Protein AF-A0A3G2USE6-F1 (afdb_monomer_lite)

Secondary structure (DSSP, 8-state):
------------------EEPPPHHHHHHHHHT-S---HHHHHHHHS--HHHHHHHHTT--EEHHHHHHHHHHHHHHHHHHHHHTT-

Sequence (87 aa):
MKPVSPAVEPGRTGKSQKLVLVQPETVARMRLYLDGRTDEKLNARFGISYNSWRKIAAGQAVRASLANRLMARLSCLDALIERADHD

Foldseek 3Di:
DDDDDPPPDPPPPPDPFDWDFDDVVLLVLVVVCDPDLQQVSCCVQQVDGSVQNVCNNVRHTDGPVSVVSRVVSSVVVVVVVVVVVVD

Radius of gyration: 19.11 Å; chains: 1; bounding box: 30×36×72 Å

Structure (mmCIF, N/CA/C/O backbone):
data_AF-A0A3G2USE6-F1
#
_entry.id   AF-A0A3G2USE6-F1
#
loop_
_atom_site.group_PDB
_atom_site.id
_atom_site.type_symbol
_atom_site.label_atom_id
_atom_site.label_alt_id
_atom_site.label_comp_id
_atom_site.label_asym_id
_atom_site.label_entity_id
_atom_site.label_seq_id
_atom_site.pdbx_PDB_ins_code
_atom_site.Cartn_x
_atom_site.Cartn_y
_atom_site.Cartn_z
_atom_site.occupancy
_atom_site.B_iso_or_equiv
_atom_site.auth_seq_id
_atom_site.auth_comp_id
_atom_site.auth_asym_id
_atom_site.auth_atom_id
_atom_site.pdbx_PDB_model_num
ATOM 1 N N . MET A 1 1 ? 16.956 21.226 50.388 1.00 53.28 1 MET A N 1
ATOM 2 C CA . MET A 1 1 ? 15.922 20.542 49.580 1.00 53.28 1 MET A CA 1
ATOM 3 C C . MET A 1 1 ? 15.118 21.579 48.806 1.00 53.28 1 MET A C 1
ATOM 5 O O . MET A 1 1 ? 14.533 22.453 49.426 1.00 53.28 1 MET A O 1
ATOM 9 N N . LYS A 1 2 ? 15.120 21.506 47.471 1.00 48.88 2 LYS A N 1
ATOM 10 C CA . LYS A 1 2 ? 14.163 22.181 46.577 1.00 48.88 2 LYS A CA 1
ATOM 11 C C . LYS A 1 2 ? 13.650 21.108 45.607 1.00 48.88 2 LYS A C 1
ATOM 13 O O . LYS A 1 2 ? 14.497 20.402 45.059 1.00 48.88 2 LYS A O 1
ATOM 18 N N . PRO A 1 3 ? 12.335 20.922 45.416 1.00 59.69 3 PRO A N 1
ATOM 19 C CA . PRO A 1 3 ? 11.844 19.924 44.477 1.00 59.69 3 PRO A CA 1
ATOM 20 C C . PRO A 1 3 ? 11.966 20.467 43.049 1.00 59.69 3 PRO A C 1
ATOM 22 O O . PRO A 1 3 ? 11.340 21.468 42.707 1.00 59.69 3 PRO A O 1
ATOM 25 N N . VAL A 1 4 ? 12.773 19.812 42.211 1.00 62.31 4 VAL A N 1
ATOM 26 C CA . VAL A 1 4 ? 12.718 20.016 40.759 1.00 62.31 4 VAL A CA 1
ATOM 27 C C . VAL A 1 4 ? 11.597 19.116 40.245 1.00 62.31 4 VAL A C 1
ATOM 29 O O . VAL A 1 4 ? 11.696 17.893 40.278 1.00 62.31 4 VAL A O 1
ATOM 32 N N . SER A 1 5 ? 10.478 19.718 39.862 1.00 62.56 5 SER A N 1
ATOM 33 C CA . SER A 1 5 ? 9.433 19.018 39.116 1.00 62.56 5 SER A CA 1
ATOM 34 C C . SER A 1 5 ? 9.767 19.162 37.633 1.00 62.56 5 SER A C 1
ATOM 36 O O . SER A 1 5 ? 9.828 20.300 37.165 1.00 62.56 5 SER A O 1
ATOM 38 N N . PRO A 1 6 ? 9.989 18.084 36.864 1.00 58.00 6 PRO A N 1
ATOM 39 C CA . PRO A 1 6 ? 9.979 18.201 35.421 1.00 58.00 6 PRO A CA 1
ATOM 40 C C . PRO A 1 6 ? 8.516 18.209 34.973 1.00 58.00 6 PRO A C 1
ATOM 42 O O . PRO A 1 6 ? 7.821 17.193 35.024 1.00 58.00 6 PRO A O 1
ATOM 45 N N . ALA A 1 7 ? 8.040 19.375 34.546 1.00 52.03 7 ALA A N 1
ATOM 46 C CA . ALA A 1 7 ? 6.843 19.473 33.729 1.00 52.03 7 ALA A CA 1
ATOM 47 C C . ALA A 1 7 ? 7.137 18.786 32.385 1.00 52.03 7 ALA A C 1
ATOM 49 O O . ALA A 1 7 ? 7.724 19.375 31.482 1.00 52.03 7 ALA A O 1
ATOM 50 N N . VAL A 1 8 ? 6.777 17.509 32.270 1.00 62.25 8 VAL A N 1
ATOM 51 C CA . VAL A 1 8 ? 6.620 16.857 30.969 1.00 62.25 8 VAL A CA 1
ATOM 52 C C . VAL A 1 8 ? 5.331 17.405 30.370 1.00 62.25 8 VAL A C 1
ATOM 54 O O . VAL A 1 8 ? 4.239 17.078 30.829 1.00 62.25 8 VAL A O 1
ATOM 57 N N . GLU A 1 9 ? 5.461 18.269 29.369 1.00 59.72 9 GLU A N 1
ATOM 58 C CA . GLU A 1 9 ? 4.336 18.739 28.568 1.00 59.72 9 GLU A CA 1
ATOM 59 C C . GLU A 1 9 ? 3.630 17.552 27.891 1.00 59.72 9 GLU A C 1
ATOM 61 O O . GLU A 1 9 ? 4.255 16.831 27.106 1.00 59.72 9 GLU A O 1
ATOM 66 N N . PRO A 1 10 ? 2.316 17.342 28.083 1.00 55.28 10 PRO A N 1
ATOM 67 C CA . PRO A 1 10 ? 1.570 16.413 27.254 1.00 55.28 10 PRO A CA 1
ATOM 68 C C . PRO A 1 10 ? 1.123 17.130 25.974 1.00 55.28 10 PRO A C 1
ATOM 70 O O . PRO A 1 10 ? -0.062 17.269 25.690 1.00 55.28 10 PRO A O 1
ATOM 73 N N . GLY A 1 11 ? 2.080 17.559 25.153 1.00 49.97 11 GLY A N 1
ATOM 74 C CA . GLY A 1 11 ? 1.832 18.074 23.807 1.00 49.97 11 GLY A CA 1
ATOM 75 C C . GLY A 1 11 ? 1.524 16.962 22.801 1.00 49.97 11 GLY A C 1
ATOM 76 O O . GLY A 1 11 ? 2.093 16.934 21.713 1.00 49.97 11 GLY A O 1
ATOM 77 N N . ARG A 1 12 ? 0.656 15.996 23.135 1.00 55.25 12 ARG A N 1
ATOM 78 C CA . ARG A 1 12 ? 0.208 14.984 22.167 1.00 55.25 12 ARG A CA 1
ATOM 79 C C . ARG A 1 12 ? -1.025 15.523 21.451 1.00 55.25 12 ARG A C 1
ATOM 81 O O . ARG A 1 12 ? -2.156 15.223 21.820 1.00 55.25 12 ARG A O 1
ATOM 88 N N . THR A 1 13 ? -0.807 16.319 20.407 1.00 56.62 13 THR A N 1
ATOM 89 C CA . THR A 1 13 ? -1.854 16.683 19.443 1.00 56.62 13 THR A CA 1
ATOM 90 C C . THR A 1 13 ? -2.337 15.416 18.735 1.00 56.62 13 THR A C 1
ATOM 92 O O . THR A 1 13 ? -1.827 14.993 17.697 1.00 56.62 13 THR A O 1
ATOM 95 N N . GLY A 1 14 ? -3.329 14.753 19.327 1.00 50.06 14 GLY A N 1
ATOM 96 C CA . GLY A 1 14 ? -4.059 13.669 18.693 1.00 50.06 14 GLY A CA 1
ATOM 97 C C . GLY A 1 14 ? -4.845 14.232 17.519 1.00 50.06 14 GLY A C 1
ATOM 98 O O . GLY A 1 14 ? -5.988 14.638 17.686 1.00 50.06 14 GLY A O 1
ATOM 99 N N . LYS A 1 15 ? -4.242 14.282 16.325 1.00 61.41 15 LYS A N 1
ATOM 100 C CA . LYS A 1 15 ? -4.985 14.574 15.094 1.00 61.41 15 LYS A CA 1
ATOM 101 C C . LYS A 1 15 ? -6.141 13.577 15.014 1.00 61.41 15 LYS A C 1
ATOM 103 O O . LYS A 1 15 ? -5.888 12.375 14.935 1.00 61.41 15 LYS A O 1
ATOM 108 N N . SER A 1 16 ? -7.382 14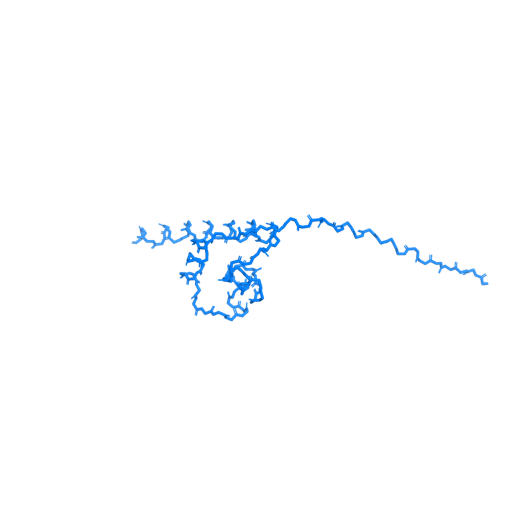.061 15.040 1.00 60.28 16 SER A N 1
ATOM 109 C CA . SER A 1 16 ? -8.590 13.265 14.816 1.00 60.28 16 SER A CA 1
ATOM 110 C C . SER A 1 16 ? -8.457 12.558 13.471 1.00 60.28 16 SER A C 1
ATOM 112 O O . SER A 1 16 ? -8.601 13.164 12.410 1.00 60.28 16 SER A O 1
ATOM 114 N N . GLN A 1 17 ? -8.067 11.283 13.489 1.00 67.38 17 GLN A N 1
ATOM 115 C CA . GLN A 1 17 ? -7.798 10.562 12.252 1.00 67.38 17 GLN A CA 1
ATOM 116 C C . GLN A 1 17 ? -9.130 10.164 11.630 1.00 67.38 17 GLN A C 1
ATOM 118 O O . GLN A 1 17 ? -9.746 9.190 12.056 1.00 67.38 17 GLN A O 1
ATOM 123 N N . LYS A 1 18 ? -9.556 10.924 10.615 1.00 84.81 18 LYS A N 1
ATOM 124 C CA . LYS A 1 18 ? -10.702 10.584 9.768 1.00 84.81 18 LYS A CA 1
ATOM 125 C C . LYS A 1 18 ? -10.547 9.147 9.270 1.00 84.81 18 LYS A C 1
ATOM 127 O O . LYS A 1 18 ? -9.473 8.781 8.792 1.00 84.81 18 LYS A O 1
ATOM 132 N N . LEU A 1 19 ? -11.588 8.335 9.414 1.00 89.31 19 LEU A N 1
ATOM 133 C CA . LEU A 1 19 ? -11.631 6.984 8.863 1.00 89.31 19 LEU A CA 1
ATOM 134 C C . LEU A 1 19 ? -12.211 7.041 7.448 1.00 89.31 19 LEU A C 1
ATOM 136 O O . LEU A 1 19 ? -13.146 7.795 7.188 1.00 89.31 19 LEU A O 1
ATOM 140 N N . VAL A 1 20 ? -11.627 6.277 6.531 1.00 90.56 20 VAL A N 1
ATOM 141 C CA . VAL A 1 20 ? -12.004 6.226 5.118 1.00 90.56 20 VAL A CA 1
ATOM 142 C C . VAL A 1 20 ? -12.100 4.768 4.696 1.00 90.56 20 VAL A C 1
ATOM 144 O O . VAL A 1 20 ? -11.262 3.945 5.075 1.00 90.56 20 VAL A O 1
ATOM 147 N N . LEU A 1 21 ? -13.138 4.456 3.926 1.00 90.31 21 LEU A N 1
ATOM 148 C CA . LEU A 1 21 ? -13.303 3.159 3.286 1.00 90.31 21 LEU A CA 1
ATOM 149 C C . LEU A 1 21 ? -12.416 3.100 2.044 1.00 90.31 21 LEU A C 1
ATOM 151 O O . LEU A 1 21 ? -12.443 4.002 1.208 1.00 90.31 21 LEU A O 1
ATOM 155 N N . VAL A 1 22 ? -11.620 2.042 1.941 1.00 88.81 22 VAL A N 1
ATOM 156 C CA . VAL A 1 22 ? -10.834 1.765 0.738 1.00 88.81 22 VAL A CA 1
ATOM 157 C C . VAL A 1 22 ? -11.722 0.997 -0.233 1.00 88.81 22 VAL A C 1
ATOM 159 O O . VAL A 1 22 ? -12.366 0.025 0.159 1.00 88.81 22 VAL A O 1
ATOM 162 N N . GLN A 1 23 ? -11.765 1.445 -1.486 1.00 88.56 23 GLN A N 1
ATOM 163 C CA . GLN A 1 23 ? -12.574 0.816 -2.527 1.00 88.56 23 GLN A CA 1
ATOM 164 C C . GLN A 1 23 ? -12.126 -0.640 -2.755 1.00 88.56 23 GLN A C 1
ATOM 166 O O . GLN A 1 23 ? -10.921 -0.920 -2.743 1.00 88.56 23 GLN A O 1
ATOM 171 N N . PRO A 1 24 ? -13.058 -1.574 -3.018 1.00 85.81 24 PRO A N 1
ATOM 172 C CA . PRO A 1 24 ? -12.722 -2.980 -3.257 1.00 85.81 24 PRO A CA 1
ATOM 173 C C . PRO A 1 24 ? -11.798 -3.166 -4.470 1.00 85.81 24 PRO A C 1
ATOM 175 O O . PRO A 1 24 ? -10.958 -4.063 -4.476 1.00 85.81 24 PRO A O 1
ATOM 178 N N . GLU A 1 25 ? -11.877 -2.278 -5.460 1.00 88.06 25 GLU A N 1
ATOM 179 C CA . GLU A 1 25 ? -10.984 -2.281 -6.620 1.00 88.06 25 GLU A CA 1
ATOM 180 C C . GLU A 1 25 ? -9.521 -1.994 -6.242 1.00 88.06 25 GLU A C 1
ATOM 182 O O . GLU A 1 25 ? -8.599 -2.617 -6.767 1.00 88.06 25 GLU A O 1
ATOM 187 N N . THR A 1 26 ? -9.278 -1.108 -5.270 1.00 86.69 26 THR A N 1
ATOM 188 C CA . THR A 1 26 ? -7.931 -0.883 -4.725 1.00 86.69 26 THR A CA 1
ATOM 189 C C . THR A 1 26 ? -7.397 -2.156 -4.073 1.00 86.69 26 THR A C 1
ATOM 191 O O . THR A 1 26 ? -6.227 -2.491 -4.237 1.00 86.69 26 THR A O 1
ATOM 194 N N . VAL A 1 27 ? -8.253 -2.910 -3.376 1.00 87.75 27 VAL A N 1
ATOM 195 C CA . VAL A 1 27 ? -7.873 -4.202 -2.784 1.00 87.75 27 VAL A CA 1
ATOM 196 C C . VAL A 1 27 ? -7.531 -5.222 -3.863 1.00 87.75 27 VAL A C 1
ATOM 198 O O . VAL A 1 27 ? -6.546 -5.944 -3.715 1.00 87.75 27 VAL A O 1
ATOM 201 N N . ALA A 1 28 ? -8.308 -5.277 -4.947 1.00 88.12 28 ALA A N 1
ATOM 202 C CA . ALA A 1 28 ? -8.018 -6.146 -6.083 1.00 88.12 28 ALA A CA 1
ATOM 203 C C . ALA A 1 28 ? -6.645 -5.821 -6.688 1.00 88.12 28 ALA A C 1
ATOM 205 O O . ALA A 1 28 ? -5.818 -6.722 -6.814 1.00 88.12 28 ALA A O 1
ATOM 206 N N . ARG A 1 29 ? -6.348 -4.536 -6.924 1.00 86.62 29 ARG A N 1
ATOM 207 C CA . ARG A 1 29 ? -5.022 -4.085 -7.380 1.00 86.62 29 ARG A CA 1
ATOM 208 C C . ARG A 1 29 ? -3.908 -4.476 -6.416 1.00 86.62 29 ARG A C 1
ATOM 210 O O . ARG A 1 29 ? -2.923 -5.071 -6.829 1.00 86.62 29 ARG A O 1
ATOM 217 N N . MET A 1 30 ? -4.080 -4.250 -5.112 1.00 86.62 30 MET A N 1
ATOM 218 C CA . MET A 1 30 ? -3.094 -4.680 -4.111 1.00 86.62 30 MET A CA 1
ATOM 219 C C . MET A 1 30 ? -2.809 -6.183 -4.162 1.00 86.62 30 MET A C 1
ATOM 221 O O . MET A 1 30 ? -1.669 -6.585 -3.951 1.00 86.62 30 MET A O 1
ATOM 225 N N . ARG A 1 31 ? -3.821 -7.019 -4.432 1.00 86.38 31 ARG A N 1
ATOM 226 C CA . ARG A 1 31 ? -3.635 -8.473 -4.543 1.00 86.38 31 ARG A CA 1
ATOM 227 C C . ARG A 1 31 ? -2.752 -8.860 -5.725 1.00 86.38 31 ARG A C 1
ATOM 229 O O . ARG A 1 31 ? -2.015 -9.824 -5.576 1.00 86.38 31 ARG A O 1
ATOM 236 N N . LEU A 1 32 ? -2.778 -8.108 -6.827 1.00 84.88 32 LEU A N 1
ATOM 237 C CA . LEU A 1 32 ? -1.893 -8.342 -7.977 1.00 84.88 32 LEU A CA 1
ATOM 238 C C . LEU A 1 32 ? -0.417 -8.148 -7.607 1.00 84.88 32 LEU A C 1
ATOM 240 O O . LEU A 1 32 ? 0.448 -8.868 -8.086 1.00 84.88 32 LEU A O 1
ATOM 244 N N . TYR A 1 33 ? -0.135 -7.218 -6.694 1.00 81.94 33 TYR A N 1
ATOM 245 C CA . TYR A 1 33 ? 1.218 -6.939 -6.207 1.00 81.94 33 TYR A CA 1
ATOM 246 C C . TYR A 1 33 ? 1.662 -7.827 -5.036 1.00 81.94 33 TYR A C 1
ATOM 248 O O . TYR A 1 33 ? 2.802 -7.701 -4.574 1.00 81.94 33 TYR A O 1
ATOM 256 N N . LEU A 1 34 ? 0.772 -8.670 -4.502 1.00 81.25 34 LEU A N 1
ATOM 257 C CA . LEU A 1 34 ? 1.049 -9.505 -3.340 1.00 81.25 34 LEU A CA 1
ATOM 258 C C . LEU A 1 34 ? 1.520 -10.892 -3.751 1.00 81.25 34 LEU 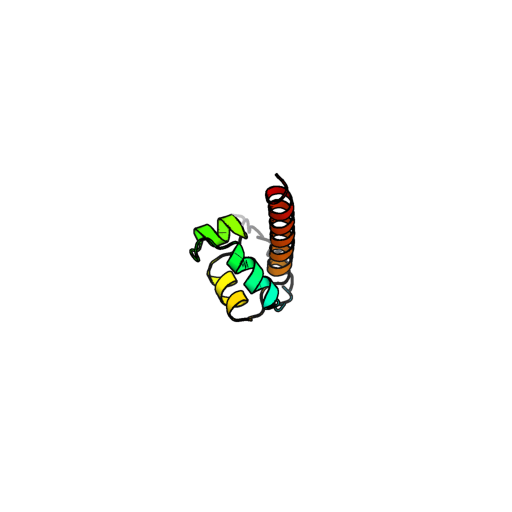A C 1
ATOM 260 O O . LEU A 1 34 ? 0.724 -11.788 -3.995 1.00 81.25 34 LEU A O 1
ATOM 264 N N . ASP A 1 35 ? 2.825 -11.096 -3.638 1.00 74.94 35 ASP A N 1
ATOM 265 C CA . ASP A 1 35 ? 3.460 -12.413 -3.738 1.00 74.94 35 ASP A CA 1
ATOM 266 C C . ASP A 1 35 ? 3.308 -13.240 -2.429 1.00 74.94 35 ASP A C 1
ATOM 268 O O . ASP A 1 35 ? 3.838 -14.331 -2.240 1.00 74.94 35 ASP A O 1
ATOM 272 N N . GLY A 1 36 ? 2.610 -12.697 -1.431 1.00 72.62 36 GLY A N 1
ATOM 273 C CA . GLY A 1 36 ? 2.293 -13.382 -0.179 1.00 72.62 36 GLY A CA 1
ATOM 274 C C . GLY A 1 36 ? 1.735 -12.427 0.870 1.00 72.62 36 GLY A C 1
ATOM 275 O O . GLY A 1 36 ? 1.997 -11.230 0.840 1.00 72.62 36 GLY A O 1
ATOM 276 N N . ARG A 1 37 ? 0.934 -12.953 1.802 1.00 73.31 37 ARG A N 1
ATOM 277 C CA . ARG A 1 37 ? 0.156 -12.156 2.775 1.00 73.31 37 ARG A CA 1
ATOM 278 C C . ARG A 1 37 ? 0.822 -12.044 4.150 1.00 73.31 37 ARG A C 1
ATOM 280 O O . ARG A 1 37 ? 0.129 -11.840 5.143 1.00 73.31 37 ARG A O 1
ATOM 287 N N . THR A 1 38 ? 2.137 -12.222 4.228 1.00 80.94 38 THR A N 1
ATOM 288 C CA . THR A 1 38 ? 2.875 -12.067 5.486 1.00 80.94 38 THR A CA 1
ATOM 289 C C . THR A 1 38 ? 3.028 -10.590 5.835 1.00 80.94 38 THR A C 1
ATOM 291 O O . THR A 1 38 ? 3.022 -9.732 4.950 1.00 80.94 38 THR A O 1
ATOM 294 N N . ASP A 1 39 ? 3.153 -10.287 7.129 1.00 81.56 39 ASP A N 1
ATOM 295 C CA . ASP A 1 39 ? 3.362 -8.911 7.598 1.00 81.56 39 ASP A CA 1
ATOM 296 C C . ASP A 1 39 ? 4.594 -8.278 6.940 1.00 81.56 39 ASP A C 1
ATOM 298 O O . ASP A 1 39 ? 4.519 -7.162 6.442 1.00 81.56 39 ASP A O 1
ATOM 302 N N . GLU A 1 40 ? 5.677 -9.045 6.818 1.00 84.56 40 GLU A N 1
ATOM 303 C CA . GLU A 1 40 ? 6.935 -8.602 6.220 1.00 84.56 40 GLU A CA 1
ATOM 304 C C . GLU A 1 40 ? 6.782 -8.226 4.737 1.00 84.56 40 GLU A C 1
ATOM 306 O O . GLU A 1 40 ? 7.191 -7.139 4.326 1.00 84.56 40 GLU A O 1
ATOM 311 N N . LYS A 1 41 ? 6.097 -9.063 3.937 1.00 84.88 41 LYS A N 1
ATOM 312 C CA . LYS A 1 41 ? 5.818 -8.761 2.521 1.00 84.88 41 LYS A CA 1
ATOM 313 C C . LYS A 1 41 ? 4.890 -7.548 2.380 1.00 84.88 41 LYS A C 1
ATOM 315 O O . LYS A 1 41 ? 5.122 -6.691 1.527 1.00 84.88 41 LYS A O 1
ATOM 320 N N . LEU A 1 42 ? 3.860 -7.442 3.223 1.00 87.00 42 LEU A N 1
ATOM 321 C CA . LEU A 1 42 ? 2.926 -6.308 3.222 1.00 87.00 42 LEU A CA 1
ATOM 322 C C . LEU A 1 42 ? 3.611 -4.996 3.609 1.00 87.00 42 LEU A C 1
ATOM 324 O O . LEU A 1 42 ? 3.355 -3.958 2.991 1.00 87.00 42 LEU A O 1
ATOM 328 N N . ASN A 1 43 ? 4.501 -5.046 4.596 1.00 85.69 43 ASN A N 1
ATOM 329 C CA . ASN A 1 43 ? 5.268 -3.898 5.042 1.00 85.69 43 ASN A CA 1
ATOM 330 C C . ASN A 1 43 ? 6.261 -3.459 3.959 1.00 85.69 43 ASN A C 1
ATOM 332 O O . ASN A 1 43 ? 6.244 -2.300 3.556 1.00 85.69 43 ASN A O 1
ATOM 336 N N . ALA A 1 44 ? 7.028 -4.391 3.391 1.00 85.44 44 ALA A N 1
ATOM 337 C CA . ALA A 1 44 ? 7.984 -4.085 2.329 1.00 85.44 44 ALA A CA 1
ATOM 338 C C . ALA A 1 44 ? 7.309 -3.484 1.080 1.00 85.44 44 ALA A C 1
ATOM 340 O O . ALA A 1 44 ? 7.801 -2.516 0.491 1.00 85.44 44 ALA A O 1
ATOM 341 N N . ARG A 1 45 ? 6.150 -4.024 0.673 1.00 85.12 45 ARG A N 1
ATOM 342 C CA . ARG A 1 45 ? 5.458 -3.570 -0.542 1.00 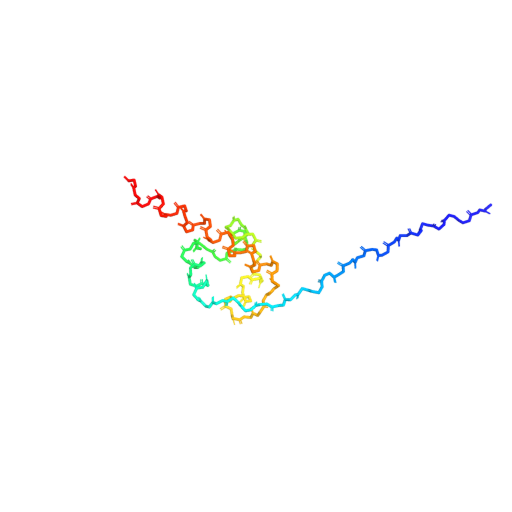85.12 45 ARG A CA 1
ATOM 343 C C . ARG A 1 45 ? 4.666 -2.284 -0.312 1.00 85.12 45 ARG A C 1
ATOM 345 O O . ARG A 1 45 ? 4.833 -1.318 -1.058 1.00 85.12 45 ARG A O 1
ATOM 352 N N . PHE A 1 46 ? 3.847 -2.238 0.738 1.00 85.38 46 PHE A N 1
ATOM 353 C CA . PHE A 1 46 ? 2.866 -1.167 0.953 1.00 85.38 46 PHE A CA 1
ATOM 354 C C . PHE A 1 46 ? 3.107 -0.305 2.193 1.00 85.38 46 PHE A C 1
ATOM 356 O O . PHE A 1 46 ? 2.410 0.692 2.376 1.00 85.38 46 PHE A O 1
ATOM 363 N N . GLY A 1 47 ? 4.050 -0.668 3.062 1.00 86.44 47 GLY A N 1
ATOM 364 C CA . GLY A 1 47 ? 4.284 0.031 4.328 1.00 86.44 47 GLY A CA 1
ATOM 365 C C . GLY A 1 47 ? 3.133 -0.128 5.325 1.00 86.44 47 GLY A C 1
ATOM 366 O O . GLY A 1 47 ? 2.909 0.759 6.152 1.00 86.44 47 GLY A O 1
ATOM 367 N N . ILE A 1 48 ? 2.364 -1.219 5.227 1.00 87.75 48 ILE A N 1
ATOM 368 C CA . ILE A 1 48 ? 1.242 -1.516 6.127 1.00 87.75 48 ILE A CA 1
ATOM 369 C C . ILE A 1 48 ? 1.461 -2.841 6.851 1.00 87.75 48 ILE A C 1
ATOM 371 O O . ILE A 1 48 ? 2.046 -3.769 6.305 1.00 87.75 48 ILE A O 1
ATOM 375 N N . SER A 1 49 ? 0.919 -2.942 8.063 1.00 87.38 49 SER A N 1
ATOM 376 C CA . SER A 1 49 ? 0.883 -4.201 8.806 1.00 87.38 49 SER A CA 1
ATOM 377 C C . SER A 1 49 ? -0.239 -5.122 8.332 1.00 87.38 49 SER A C 1
ATOM 379 O O . SER A 1 49 ? -1.255 -4.673 7.781 1.00 87.38 49 SER A O 1
ATOM 381 N N . TYR A 1 50 ? -0.119 -6.406 8.662 1.00 87.12 50 TYR A N 1
ATOM 382 C CA . TYR A 1 50 ? -1.132 -7.422 8.384 1.00 87.12 50 TYR A CA 1
ATOM 383 C C . TYR A 1 50 ? -2.519 -7.058 8.931 1.00 87.12 50 TYR A C 1
ATOM 385 O O . TYR A 1 50 ? -3.535 -7.299 8.280 1.00 87.12 50 TYR A O 1
ATOM 393 N N . ASN A 1 51 ? -2.590 -6.417 10.102 1.00 87.44 51 ASN A N 1
ATOM 394 C CA . ASN A 1 51 ? -3.864 -5.983 10.681 1.00 87.44 51 ASN A CA 1
ATOM 395 C C . ASN A 1 51 ? -4.558 -4.923 9.805 1.00 87.44 51 ASN A C 1
ATOM 397 O O . ASN A 1 51 ? -5.764 -4.981 9.578 1.00 87.44 51 ASN A O 1
ATOM 401 N N . SER A 1 52 ? -3.788 -3.972 9.273 1.00 88.88 52 SER A N 1
ATOM 402 C CA . SER A 1 52 ? -4.316 -2.929 8.386 1.00 88.88 52 SER A CA 1
ATOM 403 C C . SER A 1 52 ? -4.779 -3.523 7.059 1.00 88.88 52 SER A C 1
ATOM 405 O O . SER A 1 52 ? -5.864 -3.195 6.587 1.00 88.88 52 SER A O 1
ATOM 407 N N . TRP A 1 53 ? -4.000 -4.456 6.507 1.00 89.12 53 TRP A N 1
ATOM 408 C CA . TRP A 1 53 ? -4.389 -5.228 5.331 1.00 89.12 53 TRP A CA 1
ATOM 409 C C . TRP A 1 53 ? -5.696 -5.989 5.549 1.00 89.12 53 TRP A C 1
ATOM 411 O O . TRP A 1 53 ? -6.607 -5.873 4.736 1.00 89.12 53 TRP A O 1
ATOM 421 N N . ARG A 1 54 ? -5.825 -6.717 6.666 1.00 89.88 54 ARG A N 1
ATOM 422 C CA . ARG A 1 54 ? -7.036 -7.486 6.977 1.00 89.88 54 ARG A CA 1
ATOM 423 C C . ARG A 1 54 ? -8.269 -6.582 7.044 1.00 89.88 54 ARG A C 1
ATOM 425 O O . ARG A 1 54 ? -9.300 -6.944 6.491 1.00 89.88 54 ARG A O 1
ATOM 432 N N . LYS A 1 55 ? -8.150 -5.398 7.660 1.00 90.88 55 LYS A N 1
ATOM 433 C CA . LYS A 1 55 ? -9.230 -4.397 7.720 1.00 90.88 55 LYS A CA 1
ATOM 434 C C . LYS A 1 55 ? -9.649 -3.933 6.330 1.00 90.88 55 LYS A C 1
ATOM 436 O O . LYS A 1 55 ? -10.826 -3.985 6.004 1.00 90.88 55 LYS A O 1
ATOM 441 N N . ILE A 1 56 ? -8.684 -3.541 5.501 1.00 90.31 56 ILE A N 1
ATOM 442 C CA . ILE A 1 56 ? -8.930 -3.087 4.126 1.00 90.31 56 ILE A CA 1
ATOM 443 C C . ILE A 1 56 ? -9.576 -4.201 3.296 1.00 90.31 56 ILE A C 1
ATOM 445 O O . ILE A 1 56 ? -10.591 -3.979 2.643 1.00 90.31 56 ILE A O 1
ATOM 449 N N . ALA A 1 57 ? -9.032 -5.417 3.371 1.00 88.75 57 ALA A N 1
ATOM 450 C CA . ALA A 1 57 ? -9.541 -6.577 2.649 1.00 88.75 57 ALA A CA 1
ATOM 451 C C . ALA A 1 57 ? -10.949 -7.003 3.097 1.00 88.75 57 ALA A C 1
ATOM 453 O O . ALA A 1 57 ? -11.683 -7.577 2.299 1.00 88.75 57 ALA A O 1
ATOM 454 N N . ALA A 1 58 ? -11.321 -6.714 4.346 1.00 89.31 58 ALA A N 1
ATOM 455 C CA . ALA A 1 58 ? -12.660 -6.923 4.888 1.00 89.31 58 ALA A CA 1
ATOM 456 C C . ALA A 1 5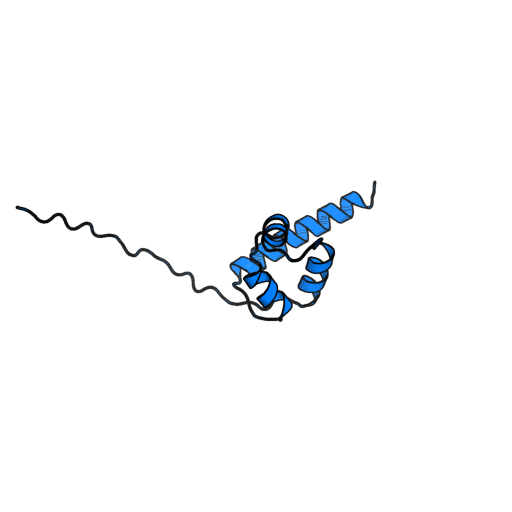8 ? -13.615 -5.737 4.634 1.00 89.31 58 ALA A C 1
ATOM 458 O O . ALA A 1 58 ? -14.729 -5.739 5.151 1.00 89.31 58 ALA A O 1
ATOM 459 N N . GLY A 1 59 ? -13.191 -4.708 3.887 1.00 89.62 59 GLY A N 1
ATOM 460 C CA . GLY A 1 59 ? -14.003 -3.517 3.616 1.00 89.62 59 GLY A CA 1
ATOM 461 C C . GLY A 1 59 ? -14.188 -2.601 4.829 1.00 89.62 59 GLY A C 1
ATOM 462 O O . GLY A 1 59 ? -15.112 -1.794 4.863 1.00 89.62 59 GLY A O 1
ATOM 463 N N . GLN A 1 60 ? -13.333 -2.715 5.846 1.00 90.69 60 GLN A N 1
ATOM 464 C CA . GLN A 1 60 ? -13.390 -1.869 7.034 1.00 90.69 60 GLN A CA 1
ATOM 465 C C . GLN A 1 60 ? -12.662 -0.544 6.809 1.00 90.69 60 GLN A C 1
ATOM 467 O O . GLN A 1 60 ? -11.633 -0.468 6.132 1.00 90.69 60 GLN A O 1
ATOM 472 N N . ALA A 1 61 ? -13.167 0.510 7.450 1.00 88.06 61 ALA A N 1
ATOM 473 C CA . ALA A 1 61 ? -12.568 1.830 7.352 1.00 88.06 61 ALA A CA 1
ATOM 474 C C . ALA A 1 61 ? -11.200 1.882 8.056 1.00 88.06 61 ALA A C 1
ATOM 476 O O . ALA A 1 61 ? -11.023 1.400 9.179 1.00 88.06 61 ALA A O 1
ATOM 477 N N . VAL A 1 62 ? -10.229 2.511 7.399 1.00 89.75 62 VAL A N 1
ATOM 478 C CA . VAL A 1 62 ? -8.877 2.741 7.922 1.00 89.75 62 VAL A CA 1
ATOM 479 C C . VAL A 1 62 ? -8.595 4.229 8.046 1.00 89.75 62 VAL A C 1
ATOM 481 O O . VAL A 1 62 ? -9.314 5.066 7.513 1.00 89.75 62 VAL A O 1
ATOM 484 N N . ARG A 1 63 ? -7.534 4.586 8.768 1.00 89.81 63 ARG A N 1
ATOM 485 C CA . ARG A 1 63 ? -7.124 5.987 8.930 1.00 89.81 63 ARG A CA 1
ATOM 486 C C . ARG A 1 63 ? -6.853 6.613 7.559 1.00 89.81 63 ARG A C 1
ATOM 488 O O . ARG A 1 63 ? -6.118 6.038 6.761 1.00 89.81 63 ARG A O 1
ATOM 495 N N . ALA A 1 64 ? -7.367 7.816 7.322 1.00 87.19 64 ALA A N 1
ATOM 496 C CA . ALA A 1 64 ? -7.180 8.572 6.084 1.00 87.19 64 ALA A CA 1
ATOM 497 C C . ALA A 1 64 ? -5.693 8.746 5.740 1.00 87.19 64 ALA A C 1
ATOM 499 O O . ALA A 1 64 ? -5.298 8.620 4.588 1.00 87.19 64 ALA A O 1
ATOM 500 N N . SER A 1 65 ? -4.849 8.954 6.754 1.00 86.69 65 SER A N 1
ATOM 501 C CA . SER A 1 65 ? -3.390 9.040 6.608 1.00 86.69 65 SER A CA 1
ATOM 502 C C . SER A 1 65 ? -2.752 7.744 6.094 1.00 86.69 65 SER A C 1
ATOM 504 O O . SER A 1 65 ? -1.720 7.782 5.425 1.00 86.69 65 SER A O 1
ATOM 506 N N . LEU A 1 66 ? -3.332 6.588 6.423 1.00 87.12 66 LEU A N 1
ATOM 507 C CA . LEU A 1 66 ? -2.900 5.288 5.920 1.00 87.12 66 LEU A CA 1
ATOM 508 C C . LEU A 1 66 ? -3.409 5.085 4.495 1.00 87.12 66 LEU A C 1
ATOM 510 O O . LEU A 1 66 ? -2.612 4.744 3.629 1.00 87.12 66 LEU A O 1
ATOM 514 N N . ALA A 1 67 ? -4.690 5.362 4.239 1.00 89.44 67 ALA A N 1
ATOM 515 C CA . ALA A 1 67 ? -5.275 5.257 2.904 1.00 89.44 67 ALA A CA 1
ATOM 516 C C . ALA A 1 67 ? -4.545 6.147 1.883 1.00 89.44 67 ALA A C 1
ATOM 518 O O . ALA A 1 67 ? -4.208 5.682 0.802 1.00 89.44 67 ALA A O 1
ATOM 519 N N . ASN A 1 68 ? -4.222 7.393 2.245 1.00 89.31 68 ASN A N 1
ATOM 520 C CA . ASN A 1 68 ? -3.514 8.317 1.358 1.00 89.31 68 ASN A CA 1
ATOM 521 C C . ASN A 1 68 ? -2.111 7.811 0.994 1.00 89.31 68 ASN A C 1
ATOM 523 O O . ASN A 1 68 ? -1.730 7.806 -0.173 1.00 89.31 68 ASN A O 1
ATOM 527 N N . ARG A 1 69 ? -1.352 7.334 1.992 1.00 89.06 69 ARG A N 1
ATOM 528 C CA . ARG A 1 69 ? -0.022 6.748 1.762 1.00 89.06 69 ARG A CA 1
ATOM 529 C C . ARG A 1 69 ? -0.097 5.492 0.900 1.00 89.06 69 ARG A C 1
ATOM 531 O O . ARG A 1 69 ? 0.727 5.318 0.010 1.00 89.06 69 ARG A O 1
ATOM 538 N N . LEU A 1 70 ? -1.096 4.650 1.145 1.00 89.12 70 LEU A N 1
ATOM 539 C CA . LEU A 1 70 ? -1.327 3.438 0.373 1.00 89.12 70 LEU A CA 1
ATOM 540 C C . LEU A 1 70 ? -1.656 3.747 -1.093 1.00 89.12 70 LEU A C 1
ATOM 542 O O . LEU A 1 70 ? -1.060 3.142 -1.978 1.00 89.12 70 LEU A O 1
ATOM 546 N N . MET A 1 71 ? -2.559 4.697 -1.355 1.00 89.62 71 MET A N 1
ATOM 547 C CA . MET A 1 71 ? -2.914 5.091 -2.722 1.00 89.62 71 MET A CA 1
ATOM 548 C C . MET A 1 71 ? -1.716 5.680 -3.469 1.00 89.62 71 MET A C 1
ATOM 550 O O . MET A 1 71 ? -1.446 5.258 -4.586 1.00 89.62 71 MET A O 1
ATOM 554 N N . ALA A 1 72 ? -0.939 6.565 -2.835 1.00 89.31 72 ALA A N 1
ATOM 555 C CA . ALA A 1 72 ? 0.278 7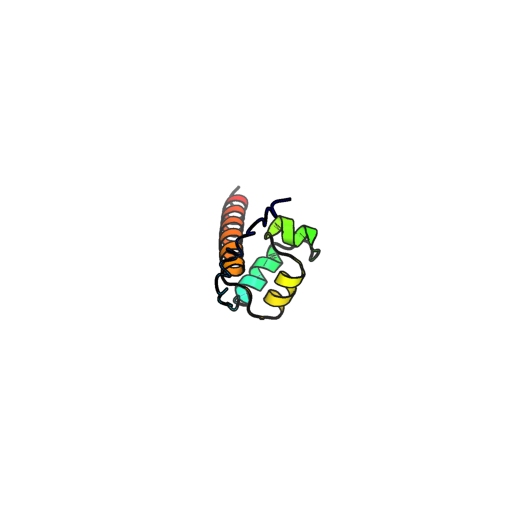.109 -3.442 1.00 89.31 72 ALA A CA 1
ATOM 556 C C . ALA A 1 72 ? 1.303 6.013 -3.792 1.00 89.31 72 ALA A C 1
ATOM 558 O O . ALA A 1 72 ? 1.918 6.043 -4.857 1.00 89.31 72 ALA A O 1
ATOM 559 N N . ARG A 1 73 ? 1.466 5.015 -2.911 1.00 88.88 73 ARG A N 1
ATOM 560 C CA . ARG A 1 73 ? 2.342 3.860 -3.151 1.00 88.88 73 ARG A CA 1
ATOM 561 C C . ARG A 1 73 ? 1.845 3.012 -4.323 1.00 88.88 73 ARG A C 1
ATOM 563 O O . ARG A 1 73 ? 2.656 2.616 -5.151 1.00 88.88 73 ARG A O 1
ATOM 570 N N . LEU A 1 74 ? 0.540 2.748 -4.392 1.00 87.62 74 LEU A N 1
ATOM 571 C CA . LEU A 1 74 ? -0.069 1.980 -5.479 1.00 87.62 74 LEU A CA 1
ATOM 572 C C . LEU A 1 74 ? 0.088 2.676 -6.828 1.00 87.62 74 LEU A C 1
ATOM 574 O O . LEU A 1 74 ? 0.548 2.032 -7.757 1.00 87.62 74 LEU A O 1
ATOM 578 N N . SER A 1 75 ? -0.172 3.983 -6.916 1.00 88.12 75 SER A N 1
ATOM 579 C CA . SER A 1 75 ? 0.049 4.740 -8.155 1.00 88.12 75 SER A CA 1
ATOM 580 C C . SER A 1 75 ? 1.507 4.689 -8.622 1.00 88.12 75 SER A C 1
ATOM 582 O O . SER A 1 75 ? 1.773 4.623 -9.815 1.00 88.12 75 SER A O 1
ATOM 584 N N . CYS A 1 76 ? 2.464 4.689 -7.688 1.00 87.38 76 CYS A N 1
ATOM 585 C CA . CYS A 1 76 ? 3.877 4.524 -8.023 1.00 87.38 76 CYS A CA 1
ATOM 586 C C . CYS A 1 76 ? 4.194 3.109 -8.537 1.00 87.38 76 CYS A C 1
ATOM 588 O O . CYS A 1 76 ? 4.997 2.975 -9.453 1.00 87.38 76 CYS A O 1
ATOM 590 N N . LEU A 1 77 ? 3.569 2.066 -7.979 1.00 84.50 77 LEU A N 1
ATOM 591 C CA . LEU A 1 77 ? 3.723 0.688 -8.457 1.00 84.50 77 LEU A CA 1
ATOM 592 C C . LEU A 1 77 ? 3.080 0.478 -9.834 1.00 84.50 77 LEU A C 1
ATOM 594 O O . LEU A 1 77 ? 3.722 -0.129 -10.686 1.00 84.50 77 LEU A O 1
ATOM 598 N N . ASP A 1 78 ? 1.878 1.019 -10.059 1.00 85.81 78 ASP A N 1
ATOM 599 C CA . ASP A 1 78 ? 1.194 0.987 -11.360 1.00 85.81 78 ASP A CA 1
ATOM 600 C C . ASP A 1 78 ? 2.112 1.606 -12.438 1.00 85.81 78 ASP A C 1
ATOM 602 O O . ASP A 1 78 ? 2.444 0.954 -13.425 1.00 85.81 78 ASP A O 1
ATOM 606 N N . ALA A 1 79 ? 2.658 2.802 -12.176 1.00 85.44 79 ALA A N 1
ATOM 607 C CA . ALA A 1 79 ? 3.564 3.490 -13.101 1.00 85.44 79 ALA A CA 1
ATOM 608 C C . ALA A 1 79 ? 4.904 2.764 -13.342 1.00 85.44 79 ALA A C 1
ATOM 610 O O . ALA A 1 79 ? 5.554 2.995 -14.361 1.00 85.44 79 ALA A O 1
ATOM 611 N N . LEU A 1 80 ? 5.366 1.933 -12.400 1.00 80.94 80 LEU A N 1
ATOM 612 C CA . LEU A 1 80 ? 6.572 1.118 -12.582 1.00 80.94 80 LEU A CA 1
ATOM 613 C C . LEU A 1 80 ? 6.303 -0.102 -13.468 1.00 80.94 80 LEU A C 1
ATOM 615 O O . LEU A 1 80 ? 7.179 -0.467 -14.246 1.00 80.94 80 LEU A O 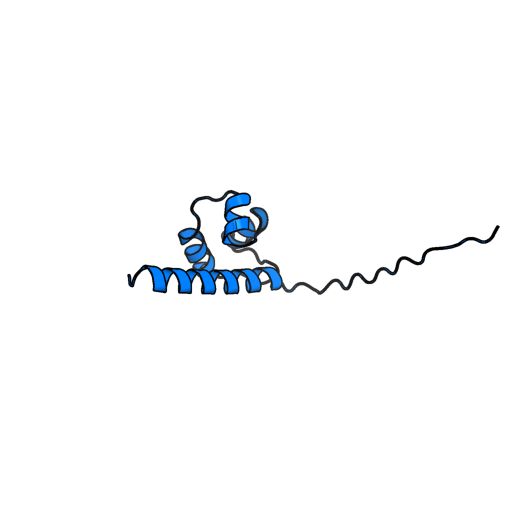1
ATOM 619 N N . ILE A 1 81 ? 5.117 -0.711 -13.373 1.00 74.81 81 ILE A N 1
ATOM 620 C CA . ILE A 1 81 ? 4.740 -1.839 -14.235 1.00 74.81 81 ILE A CA 1
ATOM 621 C C . ILE A 1 81 ? 4.492 -1.377 -15.668 1.00 74.81 81 ILE A C 1
ATOM 623 O O . ILE A 1 81 ? 5.003 -2.009 -16.584 1.00 74.81 81 ILE A O 1
ATOM 627 N N . GLU A 1 82 ? 3.801 -0.253 -15.875 1.00 73.06 82 GLU A N 1
ATOM 628 C CA . GLU A 1 82 ? 3.573 0.284 -17.228 1.00 73.06 82 GLU A CA 1
ATOM 629 C C . GLU A 1 82 ? 4.881 0.555 -17.989 1.00 73.06 82 GLU A C 1
ATOM 631 O O . GLU A 1 82 ? 4.918 0.500 -19.212 1.00 73.06 82 GLU A O 1
ATOM 636 N N . ARG A 1 83 ? 5.975 0.820 -17.267 1.00 69.75 83 ARG A N 1
ATOM 637 C CA . ARG A 1 83 ? 7.311 0.986 -17.854 1.00 69.75 83 ARG A CA 1
ATOM 638 C C . ARG A 1 83 ? 8.032 -0.334 -18.117 1.00 69.75 83 ARG A C 1
ATOM 640 O O . ARG A 1 83 ? 8.917 -0.351 -18.956 1.00 69.75 83 ARG A O 1
ATOM 647 N N . ALA A 1 84 ? 7.701 -1.391 -17.380 1.00 65.44 84 ALA A N 1
ATOM 648 C CA . ALA A 1 84 ? 8.338 -2.701 -17.497 1.00 65.44 84 ALA A CA 1
ATOM 649 C C . ALA A 1 84 ? 7.701 -3.588 -18.582 1.00 65.44 84 ALA A C 1
ATOM 651 O O . ALA A 1 84 ? 8.341 -4.528 -19.027 1.00 65.44 84 ALA A O 1
ATOM 652 N N . ASP A 1 85 ? 6.463 -3.298 -18.996 1.00 59.72 85 ASP A N 1
ATOM 653 C CA . ASP A 1 85 ? 5.759 -4.007 -20.081 1.00 59.72 85 ASP A CA 1
ATOM 654 C C . ASP A 1 85 ? 6.133 -3.480 -21.485 1.00 59.72 85 ASP A C 1
ATOM 656 O O . ASP A 1 85 ? 5.778 -4.082 -22.492 1.00 59.72 85 ASP A O 1
ATOM 660 N N . HIS A 1 86 ? 6.848 -2.350 -21.565 1.00 55.81 86 HIS A N 1
ATOM 661 C CA . HIS A 1 86 ? 7.218 -1.686 -22.824 1.00 55.81 86 HIS A CA 1
ATOM 662 C C . HIS A 1 86 ? 8.683 -1.912 -23.261 1.00 55.81 86 HIS A C 1
ATOM 664 O O . HIS A 1 86 ? 9.136 -1.252 -24.195 1.00 55.81 86 HIS A O 1
ATOM 670 N N . ASP A 1 87 ? 9.422 -2.799 -22.589 1.00 47.00 87 ASP A N 1
ATOM 671 C CA . ASP A 1 87 ? 10.792 -3.215 -22.954 1.00 47.00 87 ASP A CA 1
ATOM 672 C C . ASP A 1 87 ? 10.770 -4.607 -23.609 1.00 47.00 87 ASP A C 1
ATOM 674 O O . ASP A 1 87 ? 11.478 -4.797 -24.625 1.00 47.00 87 ASP A O 1
#

pLDDT: mean 79.03, std 13.21, range [47.0, 90.88]

Organism: Sphingobium yanoikuyae (NCBI:txid13690)